Protein AF-A0A661UF40-F1 (afdb_monomer_lite)

Radius of gyration: 16.02 Å; chains: 1; bounding box: 41×30×45 Å

pLDDT: mean 96.57, std 4.88, range [61.06, 98.88]

Foldseek 3Di:
DCVVCLVVLLVVLVVVVVVVVVVCVVPVLDKDKDKFQSPFAPPDDPVRGSCNVQVVVVQFKDWLCVCVRVDQLCFAFAQNSPHRGIIMMITPSQPVQCPDPPKDKGFDLVQVVDPNRQVCCCVPPHRTTDIDTDTDDD

Sequence (138 aa):
GVEKTEPKRVEVARILKSKIDSILAASSKAKIIVLGDMNDILTDPPNSNVFEIFIEDENDFLFADMGIAIGNSANWSWGNGNSHLDHILITNELFDEFDYSESEIETIQIDNYMEFGWQDYASKVSDHLPVALKLKFN

Secondary structure (DSSP, 8-state):
-HHHHHHHHHHHHHHHHHHHHHHHHH-TT---EEEEE-SS-TTPPTTT-TTHHHHS-TTTEEETTHHHHTS-GGG-TBTTTTB--EEEEEEGGGHHHHHSTT-EEEE--GGGGSTTHHHHHHHHT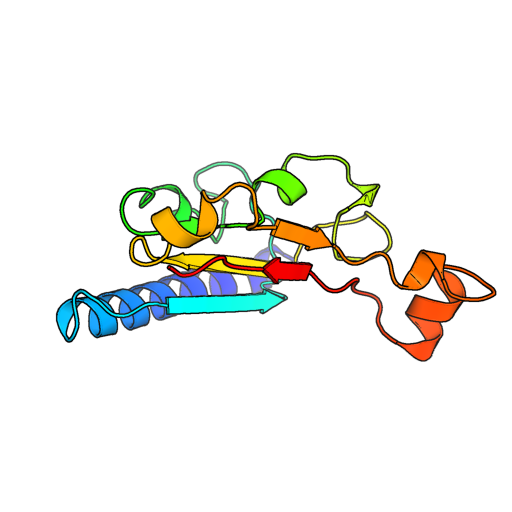-SB--EEEE----

Structure (mmCIF, N/CA/C/O backbone):
data_AF-A0A661UF40-F1
#
_entry.id   AF-A0A661UF40-F1
#
loop_
_atom_site.group_PDB
_atom_site.id
_atom_site.type_symbol
_atom_site.label_atom_id
_atom_site.label_alt_id
_atom_site.label_comp_id
_atom_site.label_asym_id
_atom_site.label_entity_id
_atom_site.label_seq_id
_atom_site.pdbx_PDB_ins_code
_atom_site.Cartn_x
_atom_site.Cartn_y
_atom_site.Cartn_z
_atom_site.occupancy
_atom_site.B_iso_or_equiv
_atom_site.auth_seq_id
_atom_site.auth_comp_id
_atom_site.auth_asym_id
_atom_site.auth_atom_id
_atom_site.pdbx_PDB_model_num
ATOM 1 N N . GLY A 1 1 ? 18.965 13.295 -1.059 1.00 61.06 1 GLY A N 1
ATOM 2 C CA . GLY A 1 1 ? 19.475 12.113 -0.347 1.00 61.06 1 GLY A CA 1
ATOM 3 C C . GLY A 1 1 ? 18.542 11.819 0.800 1.00 61.06 1 GLY A C 1
ATOM 4 O O . GLY A 1 1 ? 18.001 12.779 1.345 1.00 61.06 1 GLY A O 1
ATOM 5 N N . VAL A 1 2 ? 18.360 10.535 1.108 1.00 72.25 2 VAL A N 1
ATOM 6 C CA . VAL A 1 2 ? 17.394 9.994 2.084 1.00 72.25 2 VAL A CA 1
ATOM 7 C C . VAL A 1 2 ? 17.434 10.738 3.423 1.00 72.25 2 VAL A C 1
ATOM 9 O O . VAL A 1 2 ? 16.402 11.240 3.855 1.00 72.25 2 VAL A O 1
ATOM 12 N N . GLU A 1 3 ? 18.628 11.000 3.967 1.00 77.06 3 GLU A N 1
ATOM 13 C CA . GLU A 1 3 ? 18.832 11.728 5.237 1.00 77.06 3 GLU A CA 1
ATOM 14 C C . GLU A 1 3 ? 18.132 13.101 5.323 1.00 77.06 3 GLU A C 1
ATOM 16 O O . GLU A 1 3 ? 17.823 13.591 6.406 1.00 77.06 3 GLU A O 1
ATOM 21 N N . LYS A 1 4 ? 17.880 13.764 4.185 1.00 82.62 4 LYS A N 1
ATOM 22 C CA . LYS A 1 4 ? 17.204 15.076 4.155 1.00 82.62 4 LYS A CA 1
ATOM 23 C C . LYS A 1 4 ? 15.681 14.973 4.078 1.00 82.62 4 LYS A C 1
ATOM 25 O O . LYS A 1 4 ? 14.999 15.958 4.370 1.00 82.62 4 LYS A O 1
ATOM 30 N N . THR A 1 5 ? 15.151 13.857 3.585 1.00 89.94 5 THR A N 1
ATOM 31 C CA . THR A 1 5 ? 13.727 13.692 3.259 1.00 89.94 5 THR A CA 1
ATOM 32 C C . THR A 1 5 ? 13.013 12.763 4.226 1.00 89.94 5 THR A C 1
ATOM 34 O O . THR A 1 5 ? 11.866 13.041 4.558 1.00 89.94 5 THR A O 1
ATOM 37 N N . GLU A 1 6 ? 13.690 11.738 4.737 1.00 92.62 6 GLU A N 1
ATOM 38 C CA . GLU A 1 6 ? 13.133 10.775 5.690 1.00 92.62 6 GLU A CA 1
ATOM 39 C C . GLU A 1 6 ? 12.569 11.446 6.956 1.00 92.62 6 GLU A C 1
ATOM 41 O O . GLU A 1 6 ? 11.395 11.217 7.241 1.00 92.62 6 GLU A O 1
ATOM 46 N N . PRO A 1 7 ? 13.248 12.406 7.630 1.00 94.75 7 PRO A N 1
ATOM 47 C CA . PRO A 1 7 ? 12.653 13.077 8.791 1.00 94.75 7 PRO A CA 1
ATOM 48 C C . PRO A 1 7 ? 11.339 13.808 8.479 1.00 94.75 7 PRO A C 1
ATOM 50 O O . PRO A 1 7 ? 10.479 13.946 9.347 1.00 94.75 7 PRO A O 1
ATOM 53 N N . LYS A 1 8 ? 11.161 14.275 7.233 1.00 95.94 8 LYS A N 1
ATOM 54 C CA . LYS A 1 8 ? 9.902 14.893 6.795 1.00 95.94 8 LYS A CA 1
ATOM 55 C C . LYS A 1 8 ? 8.810 13.848 6.603 1.00 95.94 8 LYS A C 1
ATOM 57 O O . LYS A 1 8 ? 7.668 14.130 6.941 1.00 95.94 8 LYS A O 1
ATOM 62 N N . ARG A 1 9 ? 9.148 12.668 6.074 1.00 96.69 9 ARG A N 1
ATOM 63 C CA . ARG A 1 9 ? 8.198 11.558 5.935 1.00 96.69 9 ARG A CA 1
ATOM 64 C C . ARG A 1 9 ? 7.777 11.013 7.297 1.00 96.69 9 ARG A C 1
ATOM 66 O O . ARG A 1 9 ? 6.582 10.850 7.506 1.00 96.69 9 ARG A O 1
ATOM 73 N N . VAL A 1 10 ? 8.705 10.878 8.250 1.00 96.81 10 VAL A N 1
ATOM 74 C CA . VAL A 1 10 ? 8.384 10.543 9.652 1.00 96.81 10 VAL A CA 1
ATOM 75 C C . VAL A 1 10 ? 7.387 11.549 10.241 1.00 96.81 10 VAL A C 1
ATOM 77 O O . VAL A 1 10 ? 6.394 11.165 10.855 1.00 96.81 10 VAL A O 1
ATOM 80 N N . GLU A 1 11 ? 7.615 12.850 10.045 1.00 97.19 11 GLU A N 1
ATOM 81 C CA . GLU A 1 11 ? 6.698 13.876 10.552 1.00 97.19 11 GLU A CA 1
ATOM 82 C C . GLU A 1 11 ? 5.321 13.818 9.875 1.00 97.19 11 GLU A C 1
ATOM 84 O O . GLU A 1 11 ? 4.288 13.909 10.539 1.00 97.19 11 GLU A O 1
ATOM 89 N N . VAL A 1 12 ? 5.285 13.611 8.558 1.00 97.38 12 VAL A N 1
ATOM 90 C CA . VAL A 1 12 ? 4.030 13.436 7.817 1.00 97.38 12 VAL A CA 1
ATOM 91 C C . VAL A 1 12 ? 3.277 12.192 8.290 1.00 97.38 12 VAL A C 1
ATOM 93 O O . VAL A 1 12 ? 2.065 12.285 8.476 1.00 97.38 12 VAL A O 1
ATOM 96 N N . ALA A 1 13 ? 3.965 11.078 8.556 1.00 98.12 13 ALA A N 1
ATOM 97 C CA . ALA A 1 13 ? 3.366 9.866 9.109 1.00 98.12 13 ALA A CA 1
ATOM 98 C C . ALA A 1 13 ? 2.703 10.146 10.467 1.00 98.12 13 ALA A C 1
ATOM 100 O O . ALA A 1 13 ? 1.539 9.802 10.666 1.00 98.12 13 ALA A O 1
ATOM 101 N N . ARG A 1 14 ? 3.376 10.870 11.374 1.00 98.38 14 ARG A N 1
ATOM 102 C CA . ARG A 1 14 ? 2.793 11.266 12.672 1.00 98.38 14 ARG A CA 1
ATOM 103 C C . ARG A 1 14 ? 1.562 12.153 12.521 1.00 98.38 14 ARG A C 1
ATOM 105 O O . ARG A 1 14 ? 0.554 11.935 13.192 1.00 98.38 14 ARG A O 1
ATOM 112 N N . ILE A 1 15 ? 1.627 13.143 11.630 1.00 98.62 15 ILE A N 1
ATOM 113 C CA . ILE A 1 15 ? 0.491 14.024 11.332 1.00 98.62 15 ILE A CA 1
ATOM 114 C C . ILE A 1 15 ? -0.677 13.215 10.758 1.00 98.62 15 ILE A C 1
ATOM 116 O O . ILE A 1 15 ? -1.831 13.474 11.104 1.00 98.62 15 ILE A O 1
ATOM 120 N N . LEU A 1 16 ? -0.393 12.263 9.868 1.00 98.56 16 LEU A N 1
ATOM 121 C CA . LEU A 1 16 ? -1.390 11.379 9.280 1.00 98.56 16 LEU A CA 1
ATOM 122 C C . LEU A 1 16 ? -2.059 10.527 10.360 1.00 98.56 16 LEU A C 1
ATOM 124 O O . LEU A 1 16 ? -3.284 10.570 10.461 1.00 98.56 16 LEU A O 1
ATOM 128 N N . LYS A 1 17 ? -1.280 9.845 11.209 1.00 98.62 17 LYS A N 1
ATOM 129 C CA . LYS A 1 17 ? -1.823 9.033 12.304 1.00 98.62 17 LYS A CA 1
ATOM 130 C C . LYS A 1 17 ? -2.708 9.865 13.226 1.00 98.62 17 L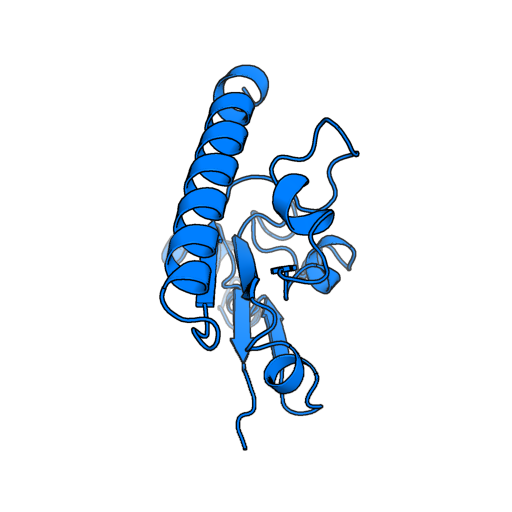YS A C 1
ATOM 132 O O . LYS A 1 17 ? -3.862 9.524 13.433 1.00 98.62 17 LYS A O 1
ATOM 137 N N . SER A 1 18 ? -2.231 11.032 13.664 1.00 98.62 18 SER A N 1
ATOM 138 C CA . SER A 1 18 ? -3.009 11.933 14.526 1.00 98.62 18 SER A CA 1
ATOM 139 C C . SER A 1 18 ? -4.357 12.341 13.914 1.00 98.62 18 SER A C 1
ATOM 141 O O . SER A 1 18 ? -5.354 12.465 14.631 1.00 98.62 18 SER A O 1
ATOM 143 N N . LYS A 1 19 ? -4.421 12.535 12.590 1.00 98.56 19 LYS A N 1
ATOM 144 C CA . LYS A 1 19 ? -5.678 12.830 11.885 1.00 98.56 19 LYS A CA 1
ATOM 145 C C . LYS A 1 19 ? -6.603 11.620 11.840 1.00 98.56 19 LYS A C 1
ATOM 147 O O . LYS A 1 19 ? -7.797 11.798 12.061 1.00 98.56 19 LYS A O 1
ATOM 152 N N . ILE A 1 20 ? -6.071 10.429 11.572 1.00 98.62 20 ILE A N 1
ATOM 153 C CA . ILE A 1 20 ? -6.857 9.190 11.569 1.00 98.62 20 ILE A CA 1
ATOM 154 C C . ILE A 1 20 ? -7.412 8.924 12.972 1.00 98.62 20 ILE A C 1
ATOM 156 O O . ILE A 1 20 ? -8.625 8.814 13.118 1.00 98.62 20 ILE A O 1
ATOM 160 N N . ASP A 1 21 ? -6.567 8.972 14.003 1.00 98.31 21 ASP A N 1
ATOM 161 C CA . ASP A 1 21 ? -6.963 8.807 15.407 1.00 98.31 21 ASP A CA 1
ATOM 162 C C . ASP A 1 21 ? -8.067 9.810 15.796 1.00 98.31 21 ASP A C 1
ATOM 164 O O . ASP A 1 21 ? -9.032 9.465 16.476 1.00 98.31 21 ASP A O 1
ATOM 168 N N . SER A 1 22 ? -7.982 11.057 15.314 1.00 98.44 22 SER A N 1
ATOM 169 C CA . SER A 1 22 ? -9.019 12.074 15.552 1.00 98.44 22 SER A CA 1
ATOM 170 C C . SER A 1 22 ? -10.352 11.737 14.873 1.00 98.44 22 SER A C 1
ATOM 172 O O . SER A 1 22 ? -11.415 12.016 15.433 1.00 98.44 22 SER A O 1
ATOM 174 N N . ILE A 1 23 ? -10.319 11.147 13.674 1.00 98.38 23 ILE A N 1
ATOM 175 C CA . ILE A 1 23 ? -11.524 10.688 12.969 1.00 98.38 23 ILE A CA 1
ATOM 176 C C . ILE A 1 23 ? -12.136 9.492 13.707 1.00 98.38 23 ILE A C 1
ATOM 178 O O . ILE A 1 23 ? -13.346 9.488 13.932 1.00 98.38 23 ILE A O 1
ATOM 182 N N . LEU A 1 24 ? -11.321 8.528 14.138 1.00 97.12 24 LEU A N 1
ATOM 183 C CA . LEU A 1 24 ? -11.762 7.343 14.882 1.00 97.12 24 LEU A CA 1
ATOM 184 C C . LEU A 1 24 ? -12.338 7.708 16.257 1.00 97.12 24 LEU A C 1
ATOM 186 O O . LEU A 1 24 ? -13.380 7.187 16.653 1.00 97.12 24 LEU A O 1
ATOM 190 N N . ALA A 1 25 ? -11.744 8.683 16.950 1.00 97.31 25 ALA A N 1
ATOM 191 C CA . ALA A 1 25 ? -12.282 9.207 18.204 1.00 97.31 25 ALA A CA 1
ATOM 192 C C . ALA A 1 25 ? -13.662 9.869 18.025 1.00 97.31 25 ALA A C 1
ATOM 194 O O . ALA A 1 25 ? -14.514 9.782 18.910 1.00 97.31 25 ALA A O 1
ATOM 195 N N . ALA A 1 26 ? -13.897 10.525 16.884 1.00 98.00 26 ALA A N 1
ATOM 196 C CA . ALA A 1 26 ? -15.193 11.118 16.551 1.00 98.00 26 ALA A CA 1
ATOM 197 C C . ALA A 1 26 ? -16.202 10.086 16.012 1.00 98.00 26 ALA A C 1
ATOM 199 O O . ALA A 1 26 ? -17.413 10.277 16.142 1.00 98.00 26 ALA A O 1
ATOM 200 N N . SER A 1 27 ? -15.718 9.008 15.396 1.00 97.38 27 SER A N 1
ATOM 201 C CA . SER A 1 27 ? -16.518 7.965 14.765 1.00 97.38 27 SER A CA 1
ATOM 202 C C . SER A 1 27 ? -15.773 6.631 14.792 1.00 97.38 27 SER A C 1
ATOM 204 O O . SER A 1 27 ? -15.105 6.269 13.826 1.00 97.38 27 SER A O 1
ATOM 206 N N . SER A 1 28 ? -15.988 5.841 15.845 1.00 95.69 28 SER A N 1
ATOM 207 C CA . SER A 1 28 ? -15.344 4.532 16.071 1.00 95.69 28 SER A CA 1
ATOM 208 C C . SER A 1 28 ? -15.819 3.405 15.135 1.00 95.69 28 SER A C 1
ATOM 210 O O . SER A 1 28 ? -15.786 2.232 15.491 1.00 95.69 28 SER A O 1
ATOM 212 N N . LYS A 1 29 ? -16.444 3.766 14.013 1.00 96.62 29 LYS A N 1
ATOM 213 C CA . LYS A 1 29 ? -16.878 2.864 12.935 1.00 96.62 29 LYS A CA 1
ATOM 214 C C . LYS A 1 29 ? -16.441 3.393 11.567 1.00 96.62 29 LYS A C 1
ATOM 216 O O . LYS A 1 29 ? -16.995 2.990 10.542 1.00 96.62 29 LYS A O 1
ATOM 221 N N . ALA A 1 30 ? -15.570 4.402 11.548 1.00 98.12 30 ALA A N 1
ATOM 222 C CA . ALA A 1 30 ? -15.116 5.010 10.312 1.00 98.12 30 ALA A CA 1
ATOM 223 C C . ALA A 1 30 ? -14.198 4.025 9.588 1.00 98.12 30 ALA A C 1
ATOM 225 O O . ALA A 1 30 ? -13.172 3.630 10.111 1.00 98.12 30 ALA A O 1
ATOM 226 N N . LYS A 1 31 ? -14.568 3.660 8.364 1.00 98.25 31 LYS A N 1
ATOM 227 C CA . LYS A 1 31 ? -13.746 2.828 7.486 1.00 98.25 31 LYS A CA 1
ATOM 228 C C . LYS A 1 31 ? -12.768 3.722 6.741 1.00 98.25 31 LYS A C 1
ATOM 230 O O . LYS A 1 31 ? -13.205 4.529 5.915 1.00 98.25 31 LYS A O 1
ATOM 235 N N . ILE A 1 32 ? -11.478 3.621 7.050 1.00 98.69 32 ILE A N 1
ATOM 236 C CA . ILE A 1 32 ? -10.457 4.522 6.509 1.00 98.69 32 ILE A CA 1
ATOM 237 C C . ILE A 1 32 ? -9.458 3.722 5.676 1.00 98.69 32 ILE A C 1
ATOM 239 O O . ILE A 1 32 ? -8.902 2.727 6.129 1.00 98.69 32 ILE A O 1
ATOM 243 N N . ILE A 1 33 ? -9.226 4.202 4.454 1.00 98.69 33 ILE A N 1
ATOM 244 C CA . ILE A 1 33 ? -8.158 3.743 3.566 1.00 98.69 33 ILE A CA 1
ATOM 245 C C . ILE A 1 33 ? -7.285 4.956 3.254 1.00 98.69 33 ILE A C 1
ATOM 247 O O . ILE A 1 33 ? -7.798 6.005 2.851 1.00 98.69 33 ILE A O 1
ATOM 251 N N . VAL A 1 34 ? -5.974 4.814 3.419 1.00 98.69 34 VAL A N 1
ATOM 252 C CA . VAL A 1 34 ? -4.978 5.797 2.988 1.00 98.69 34 VAL A CA 1
ATOM 253 C C . VAL A 1 34 ? -4.065 5.133 1.975 1.00 98.69 34 VAL A C 1
ATOM 255 O O . VAL A 1 34 ? -3.512 4.075 2.250 1.00 98.69 34 VAL A O 1
ATOM 258 N N . LEU A 1 35 ? -3.910 5.749 0.804 1.00 98.19 35 LEU A N 1
ATOM 259 C CA . LEU A 1 35 ? -3.142 5.159 -0.285 1.00 98.19 35 LEU A CA 1
ATOM 260 C C . LEU A 1 35 ? -2.356 6.187 -1.098 1.00 98.19 35 LEU A C 1
ATOM 262 O O . LEU A 1 35 ? -2.745 7.356 -1.175 1.00 98.19 35 LEU A O 1
ATOM 266 N N . GLY A 1 36 ? -1.284 5.720 -1.733 1.00 98.00 36 GLY A N 1
ATOM 267 C CA . GLY A 1 36 ? -0.472 6.4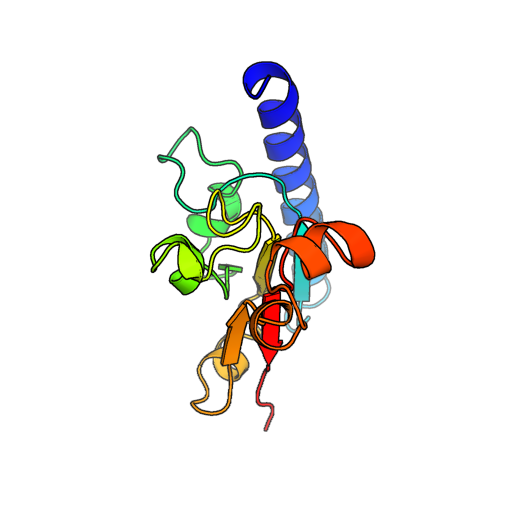72 -2.689 1.00 98.00 36 GLY A CA 1
ATOM 268 C C . GLY A 1 36 ? 1.019 6.167 -2.562 1.00 98.00 36 GLY A C 1
ATOM 269 O O . GLY A 1 36 ? 1.419 5.355 -1.730 1.00 98.00 36 GLY A O 1
ATOM 270 N N . ASP A 1 37 ? 1.832 6.856 -3.362 1.00 98.06 37 ASP A N 1
ATOM 271 C CA . ASP A 1 37 ? 3.292 6.844 -3.240 1.00 98.06 37 ASP A CA 1
ATOM 272 C C . ASP A 1 37 ? 3.712 7.531 -1.932 1.00 98.06 37 ASP A C 1
ATOM 274 O O . ASP A 1 37 ? 3.623 8.757 -1.779 1.00 98.06 37 ASP A O 1
ATOM 278 N N . MET A 1 38 ? 4.140 6.725 -0.964 1.00 97.44 38 MET A N 1
ATOM 279 C CA . MET A 1 38 ? 4.640 7.195 0.327 1.00 97.44 38 MET A CA 1
ATOM 280 C C . MET A 1 38 ? 6.170 7.347 0.329 1.00 97.44 38 MET A C 1
ATOM 282 O O . MET A 1 38 ? 6.725 7.932 1.265 1.00 97.44 38 MET A O 1
ATOM 286 N N . ASN A 1 39 ? 6.833 6.908 -0.747 1.00 96.50 39 ASN A N 1
ATOM 287 C CA . ASN A 1 39 ? 8.248 7.111 -1.048 1.00 96.50 39 ASN A CA 1
ATOM 288 C C . ASN A 1 39 ? 9.198 6.666 0.079 1.00 96.50 39 ASN A C 1
ATOM 290 O O . ASN A 1 39 ? 10.167 7.361 0.413 1.00 96.50 39 ASN A O 1
ATOM 294 N N . ASP A 1 40 ? 8.868 5.533 0.690 1.00 97.31 40 ASP A N 1
ATOM 295 C CA . ASP A 1 40 ? 9.622 4.828 1.723 1.00 97.31 40 ASP A CA 1
ATOM 296 C C . ASP A 1 40 ? 9.263 3.333 1.651 1.00 97.31 40 ASP A C 1
ATOM 298 O O . ASP A 1 40 ? 8.318 2.997 0.944 1.00 97.31 40 ASP A O 1
ATOM 302 N N . ILE A 1 41 ? 9.997 2.439 2.316 1.00 96.94 41 ILE A N 1
ATOM 303 C CA . ILE A 1 41 ? 9.744 0.991 2.231 1.00 96.94 41 ILE A CA 1
ATOM 304 C C . ILE A 1 41 ? 9.183 0.444 3.546 1.00 96.94 41 ILE A C 1
ATOM 306 O O . ILE A 1 41 ? 9.669 0.745 4.631 1.00 96.94 41 ILE A O 1
ATOM 310 N N . LEU A 1 42 ? 8.186 -0.443 3.463 1.00 98.06 42 LEU A N 1
ATOM 311 C CA . LEU A 1 42 ? 7.569 -1.051 4.654 1.00 98.06 42 LEU A CA 1
ATOM 312 C C . LEU A 1 42 ? 8.532 -1.925 5.470 1.00 98.06 42 LEU A C 1
ATOM 314 O O . LEU A 1 42 ? 8.280 -2.185 6.644 1.00 98.06 42 LEU A O 1
ATOM 318 N N . THR A 1 43 ? 9.621 -2.393 4.857 1.00 97.19 43 THR A N 1
ATOM 319 C CA . THR A 1 43 ? 10.544 -3.380 5.434 1.00 97.19 43 THR A CA 1
ATOM 320 C C . THR A 1 43 ? 11.812 -2.770 6.023 1.00 97.19 43 THR A C 1
ATOM 322 O O . THR A 1 43 ? 12.765 -3.507 6.291 1.00 97.19 43 THR A O 1
ATOM 325 N N . ASP A 1 44 ? 11.869 -1.446 6.189 1.00 96.50 44 ASP A N 1
ATOM 326 C CA . ASP A 1 44 ? 13.004 -0.827 6.865 1.00 96.50 44 ASP A CA 1
ATOM 327 C C . ASP A 1 44 ? 13.120 -1.317 8.320 1.00 96.50 44 ASP A C 1
ATOM 329 O O . ASP A 1 44 ? 12.107 -1.667 8.944 1.00 96.50 44 ASP A O 1
ATOM 333 N N . PRO A 1 45 ? 14.342 -1.368 8.885 1.00 94.44 45 PRO A N 1
ATOM 334 C CA . PRO A 1 45 ? 14.550 -1.831 10.250 1.00 94.44 45 PRO A CA 1
ATOM 335 C C . PRO A 1 45 ? 13.776 -0.997 11.287 1.00 94.44 45 PRO A C 1
ATOM 337 O O . PRO A 1 45 ? 13.639 0.220 11.119 1.00 94.44 45 PRO A O 1
ATOM 340 N N . PRO A 1 46 ? 13.361 -1.607 12.414 1.00 87.44 46 PRO A N 1
ATOM 341 C CA . PRO A 1 46 ? 12.794 -0.874 13.546 1.00 87.44 46 PRO A CA 1
ATOM 342 C C . PRO A 1 46 ? 13.703 0.278 13.997 1.00 87.44 46 PRO A C 1
ATOM 344 O O . PRO A 1 46 ? 14.932 0.146 13.983 1.00 87.44 46 PRO A O 1
ATOM 347 N N . ASN A 1 47 ? 13.125 1.387 14.454 1.00 86.00 47 ASN A N 1
ATOM 348 C CA . ASN A 1 47 ? 13.762 2.680 14.751 1.00 86.00 47 ASN A CA 1
ATOM 349 C C . ASN A 1 47 ? 14.302 3.456 13.536 1.00 86.00 47 ASN A C 1
ATOM 351 O O . ASN A 1 47 ? 14.892 4.526 13.704 1.00 86.00 47 ASN A O 1
ATOM 355 N N . SER A 1 48 ? 14.161 2.935 12.318 1.00 89.38 48 SER A N 1
ATOM 356 C CA . SER A 1 48 ? 14.495 3.636 11.065 1.00 89.38 48 SER A CA 1
ATOM 357 C C . SER A 1 48 ? 13.362 3.577 10.042 1.00 89.38 48 SER A C 1
ATOM 359 O O . SER A 1 48 ? 13.486 4.133 8.960 1.00 89.38 48 SER A O 1
ATOM 361 N N . ASN A 1 49 ? 12.244 2.944 10.396 1.00 96.12 49 ASN A N 1
ATOM 362 C CA . ASN A 1 49 ? 11.103 2.778 9.518 1.00 96.12 49 ASN A CA 1
ATOM 363 C C . ASN A 1 49 ? 10.117 3.937 9.705 1.00 96.12 49 ASN A C 1
ATOM 365 O O . ASN A 1 49 ? 9.586 4.161 10.796 1.00 96.12 49 ASN A O 1
ATOM 369 N N . VAL A 1 50 ? 9.840 4.674 8.628 1.00 97.56 50 VAL A N 1
ATOM 370 C CA . VAL A 1 50 ? 8.881 5.792 8.636 1.00 97.56 50 VAL A CA 1
ATOM 371 C C . VAL A 1 50 ? 7.486 5.365 9.096 1.00 97.56 50 VAL A C 1
ATOM 373 O O . VAL A 1 50 ? 6.762 6.163 9.700 1.00 97.56 50 VAL A O 1
ATOM 376 N N . PHE A 1 51 ? 7.114 4.117 8.827 1.00 98.31 51 PHE A N 1
ATOM 377 C CA . PHE A 1 51 ? 5.795 3.564 9.094 1.00 98.31 51 PHE A CA 1
ATOM 378 C C . PHE A 1 51 ? 5.705 2.796 10.414 1.00 98.31 51 PHE A C 1
ATOM 380 O O . PHE A 1 51 ? 4.650 2.241 10.711 1.00 98.31 51 PHE A O 1
ATOM 387 N N . GLU A 1 52 ? 6.764 2.798 11.232 1.00 97.50 52 GLU A N 1
ATOM 388 C CA . GLU A 1 52 ? 6.819 2.081 12.515 1.00 97.50 52 GLU A CA 1
ATOM 389 C C . GLU A 1 52 ? 5.611 2.399 13.409 1.00 97.50 52 GLU A C 1
ATOM 391 O O . GLU A 1 52 ? 4.990 1.491 13.942 1.00 97.50 52 GLU A O 1
ATOM 396 N N . ILE A 1 53 ? 5.176 3.664 13.459 1.00 97.94 53 ILE A N 1
ATOM 397 C CA . ILE A 1 53 ? 4.015 4.095 14.263 1.00 97.94 53 ILE A CA 1
ATOM 398 C C . ILE A 1 53 ? 2.674 3.463 13.854 1.00 97.94 53 ILE A C 1
ATOM 400 O O . ILE A 1 53 ? 1.711 3.556 14.610 1.00 97.94 53 ILE A O 1
ATOM 404 N N . PHE A 1 54 ? 2.584 2.920 12.639 1.00 98.56 54 PHE A N 1
ATOM 405 C CA . PHE A 1 54 ? 1.418 2.188 12.146 1.00 98.56 54 PHE A CA 1
ATOM 406 C C . PHE A 1 54 ? 1.643 0.680 12.267 1.00 98.56 54 PHE A C 1
ATOM 408 O O . PHE A 1 54 ? 0.726 -0.034 12.645 1.00 98.56 54 PHE A O 1
ATOM 415 N N . ILE A 1 55 ? 2.861 0.203 11.982 1.00 98.12 55 ILE A N 1
ATOM 416 C CA . ILE A 1 55 ? 3.228 -1.219 12.067 1.00 98.12 55 ILE A CA 1
ATOM 417 C C . ILE A 1 55 ? 3.164 -1.725 13.517 1.00 98.12 55 ILE A C 1
ATOM 419 O O . ILE A 1 55 ? 2.717 -2.841 13.749 1.00 98.12 55 ILE A O 1
ATOM 423 N N . GLU A 1 56 ? 3.579 -0.917 14.496 1.00 97.50 56 GLU A N 1
ATOM 424 C CA . GLU A 1 56 ? 3.495 -1.268 15.922 1.00 97.50 56 GLU A CA 1
ATOM 425 C C . GLU A 1 56 ? 2.065 -1.178 16.485 1.00 97.50 56 GLU A C 1
ATOM 427 O O . GLU A 1 56 ? 1.777 -1.765 17.527 1.00 97.50 56 GLU A O 1
ATOM 432 N N . ASP A 1 57 ? 1.166 -0.462 15.804 1.00 98.00 57 ASP A N 1
ATOM 433 C CA . ASP A 1 57 ? -0.237 -0.279 16.194 1.00 98.00 57 ASP A CA 1
ATOM 434 C C . ASP A 1 57 ? -1.160 -1.231 15.408 1.00 98.00 57 ASP A C 1
ATOM 436 O O . ASP A 1 57 ? -2.186 -0.843 14.847 1.00 98.00 57 ASP A O 1
ATOM 440 N N . GLU A 1 58 ? -0.767 -2.508 15.346 1.00 97.44 58 GLU A N 1
ATOM 441 C CA . GLU A 1 58 ? -1.396 -3.549 14.512 1.00 97.44 58 GLU A CA 1
ATOM 442 C C . GLU A 1 58 ? -2.862 -3.853 14.870 1.00 97.44 58 GLU A C 1
ATOM 444 O O . GLU A 1 58 ? -3.592 -4.455 14.084 1.00 97.44 58 GLU A O 1
ATOM 449 N N . ASN A 1 59 ? -3.315 -3.434 16.055 1.00 97.81 59 ASN A N 1
ATOM 450 C CA . ASN A 1 59 ? -4.713 -3.591 16.462 1.00 97.81 59 ASN A CA 1
ATOM 451 C C . ASN A 1 59 ? -5.643 -2.602 15.751 1.00 97.81 59 ASN A C 1
ATOM 453 O O . ASN A 1 59 ? -6.831 -2.896 15.601 1.00 97.81 59 ASN A O 1
ATOM 457 N N . ASP A 1 60 ? -5.115 -1.449 15.334 1.00 98.06 60 ASP A N 1
ATOM 458 C CA . ASP A 1 60 ? -5.882 -0.367 14.717 1.00 98.06 60 ASP A CA 1
ATOM 459 C C . ASP A 1 60 ? -5.528 -0.175 13.236 1.00 98.06 60 ASP A C 1
ATOM 461 O O . ASP A 1 60 ? -6.357 0.329 12.475 1.00 98.06 60 ASP A O 1
ATOM 465 N N . PHE A 1 61 ? -4.338 -0.607 12.806 1.00 98.75 61 PHE A N 1
ATOM 466 C CA . PHE A 1 61 ? -3.801 -0.343 11.473 1.00 98.75 61 PHE A CA 1
ATOM 467 C C . PHE A 1 61 ? -3.190 -1.578 10.810 1.00 98.75 61 PHE A C 1
ATOM 469 O O . PHE A 1 61 ? -2.544 -2.401 11.450 1.00 98.75 61 PHE A O 1
ATOM 476 N N . LEU A 1 62 ? -3.333 -1.664 9.486 1.00 98.69 62 LEU A N 1
ATOM 477 C CA . LEU A 1 62 ? -2.688 -2.684 8.661 1.00 98.69 62 LEU A CA 1
ATOM 478 C C . LEU A 1 62 ? -2.287 -2.101 7.304 1.00 98.69 62 LEU A C 1
ATOM 480 O O . LEU A 1 62 ? -3.105 -1.481 6.627 1.00 98.69 62 LEU A O 1
ATOM 484 N N . PHE A 1 63 ? -1.051 -2.342 6.866 1.00 98.81 63 PHE A N 1
ATOM 485 C CA . PHE A 1 63 ? -0.689 -2.178 5.456 1.00 98.81 63 PHE A CA 1
ATOM 486 C C . PHE A 1 63 ? -1.145 -3.411 4.681 1.00 98.81 63 PHE A C 1
ATOM 488 O O . PHE A 1 63 ? -0.571 -4.492 4.835 1.00 98.81 63 PHE A O 1
ATOM 495 N N . ALA A 1 64 ? -2.176 -3.253 3.851 1.00 98.75 64 ALA A N 1
ATOM 496 C CA . ALA A 1 64 ? -2.758 -4.345 3.073 1.00 98.75 64 ALA A CA 1
ATOM 497 C C . ALA A 1 64 ? -1.730 -4.974 2.113 1.00 98.75 64 ALA A C 1
ATOM 499 O O . ALA A 1 64 ? -1.783 -6.165 1.821 1.00 98.75 64 ALA A O 1
ATOM 500 N N . ASP A 1 65 ? -0.759 -4.187 1.655 1.00 98.75 65 ASP A N 1
ATOM 501 C CA . ASP A 1 65 ? 0.291 -4.555 0.708 1.00 98.75 65 ASP A CA 1
ATOM 502 C C . ASP A 1 65 ? 1.595 -5.052 1.362 1.00 98.75 65 ASP A C 1
ATOM 504 O O . ASP A 1 65 ? 2.563 -5.343 0.658 1.00 98.75 65 ASP A O 1
ATOM 508 N N . MET A 1 66 ? 1.637 -5.254 2.687 1.00 98.62 66 MET A N 1
ATOM 509 C CA . MET A 1 66 ? 2.829 -5.785 3.376 1.00 98.62 66 MET A CA 1
ATOM 510 C C . MET A 1 66 ? 3.325 -7.106 2.761 1.00 98.62 66 MET A C 1
ATOM 512 O O . MET A 1 66 ? 4.530 -7.321 2.624 1.00 98.62 66 MET A O 1
ATOM 516 N N . GLY A 1 67 ? 2.404 -7.975 2.323 1.00 98.50 67 GLY A N 1
ATOM 517 C CA . GLY A 1 67 ? 2.736 -9.227 1.634 1.00 98.50 67 GLY A CA 1
ATOM 518 C C . GLY A 1 67 ? 3.480 -9.031 0.305 1.00 98.50 67 GLY A C 1
ATOM 519 O O . GLY A 1 67 ? 4.321 -9.856 -0.054 1.00 98.50 67 GLY A O 1
ATOM 520 N N . ILE A 1 68 ? 3.220 -7.929 -0.407 1.00 98.69 68 ILE A N 1
ATOM 521 C CA . ILE A 1 68 ? 3.953 -7.545 -1.622 1.00 98.69 68 ILE A CA 1
ATOM 522 C C . ILE A 1 68 ? 5.347 -7.037 -1.240 1.00 98.69 68 ILE A C 1
ATOM 524 O O . ILE A 1 68 ? 6.336 -7.451 -1.849 1.00 98.69 68 ILE A O 1
ATOM 528 N N . ALA A 1 69 ? 5.446 -6.204 -0.198 1.00 98.31 69 ALA A N 1
ATOM 529 C CA . ALA A 1 69 ? 6.711 -5.629 0.264 1.00 98.31 69 ALA A CA 1
ATOM 530 C C . ALA A 1 69 ? 7.745 -6.696 0.658 1.00 98.31 69 ALA A C 1
ATOM 532 O O . ALA A 1 69 ? 8.898 -6.618 0.238 1.00 98.31 69 ALA A O 1
ATOM 533 N N . ILE A 1 70 ? 7.328 -7.728 1.399 1.00 98.12 70 ILE A N 1
ATOM 534 C CA . ILE A 1 70 ? 8.201 -8.850 1.799 1.00 98.12 70 ILE A CA 1
ATOM 535 C C . ILE A 1 70 ? 8.338 -9.937 0.719 1.00 98.12 70 ILE A C 1
ATOM 537 O O . ILE A 1 70 ? 9.074 -10.909 0.902 1.00 98.12 70 ILE A O 1
ATOM 541 N N . GLY A 1 71 ? 7.575 -9.815 -0.370 1.00 98.00 71 GLY A N 1
ATOM 542 C CA . GLY A 1 71 ? 7.436 -10.815 -1.418 1.00 98.00 71 GLY A CA 1
ATOM 543 C C . GLY A 1 71 ? 8.467 -10.693 -2.542 1.00 98.00 71 GLY A C 1
ATOM 544 O O . GLY A 1 71 ? 9.575 -10.186 -2.381 1.00 98.00 71 GLY A O 1
ATOM 545 N N . ASN A 1 72 ? 8.097 -11.207 -3.716 1.00 97.81 72 ASN A N 1
ATOM 546 C CA . ASN A 1 72 ? 8.944 -11.145 -4.905 1.00 97.81 72 ASN A CA 1
ATOM 547 C C . ASN A 1 72 ? 8.973 -9.718 -5.471 1.00 97.81 72 ASN A C 1
ATOM 549 O O . ASN A 1 72 ? 7.918 -9.145 -5.744 1.00 97.81 72 ASN A O 1
ATOM 553 N N . SER A 1 73 ? 10.171 -9.190 -5.729 1.00 97.94 73 SER A N 1
ATOM 554 C CA . SER A 1 73 ? 10.353 -7.843 -6.266 1.00 97.94 73 SER A CA 1
ATOM 555 C C . SER A 1 73 ? 9.743 -7.630 -7.650 1.00 97.94 73 SER A C 1
ATOM 557 O O . SER A 1 73 ? 9.454 -6.496 -8.003 1.00 97.94 73 SER A O 1
ATOM 559 N N . ALA A 1 74 ? 9.443 -8.689 -8.410 1.00 96.81 74 ALA A N 1
ATOM 560 C CA . ALA A 1 74 ? 8.658 -8.580 -9.645 1.00 96.81 74 ALA A CA 1
ATOM 561 C C . ALA A 1 74 ? 7.275 -7.928 -9.429 1.00 96.81 74 ALA A C 1
ATOM 563 O O . ALA A 1 74 ? 6.694 -7.389 -10.365 1.00 96.81 74 ALA A O 1
ATOM 564 N N . ASN A 1 75 ? 6.760 -7.954 -8.197 1.00 97.69 75 ASN A N 1
ATOM 565 C CA . ASN A 1 75 ? 5.501 -7.320 -7.823 1.00 97.69 75 ASN A CA 1
ATOM 566 C C . ASN A 1 75 ? 5.692 -5.945 -7.172 1.00 97.69 75 ASN A C 1
ATOM 568 O O . ASN A 1 75 ? 4.713 -5.355 -6.732 1.00 97.69 75 ASN A O 1
ATOM 572 N N . TRP A 1 76 ? 6.911 -5.421 -7.050 1.00 98.62 76 TRP A N 1
ATOM 573 C CA . TRP A 1 76 ? 7.104 -4.107 -6.446 1.00 98.62 76 TRP A CA 1
ATOM 574 C C . TRP A 1 76 ? 6.706 -2.987 -7.402 1.00 98.62 76 TRP A C 1
ATOM 576 O O . TRP A 1 76 ? 6.906 -3.069 -8.613 1.00 98.62 76 TRP A O 1
ATOM 586 N N . SER A 1 77 ? 6.144 -1.926 -6.829 1.00 97.88 77 SER A N 1
ATOM 587 C CA . SER A 1 77 ? 5.482 -0.880 -7.599 1.00 97.88 77 SER A CA 1
ATOM 588 C C . SER A 1 77 ? 6.439 0.014 -8.384 1.00 97.88 77 SER A C 1
ATOM 590 O O . SER A 1 77 ? 6.062 0.482 -9.446 1.00 97.88 77 SER A O 1
ATOM 592 N N . TRP A 1 78 ? 7.682 0.233 -7.949 1.00 97.94 78 TRP A N 1
ATOM 593 C CA . TRP A 1 78 ? 8.573 1.202 -8.589 1.00 97.94 78 TRP A CA 1
ATOM 594 C C . TRP A 1 78 ? 9.714 0.570 -9.388 1.00 97.94 78 TRP A C 1
ATOM 596 O O . TRP A 1 78 ? 10.417 -0.340 -8.931 1.00 97.94 78 TRP A O 1
ATOM 606 N N . GLY A 1 79 ? 9.963 1.139 -10.572 1.00 93.75 79 GLY A N 1
ATOM 607 C CA . GLY A 1 79 ? 11.207 0.942 -11.311 1.00 93.75 79 GLY A CA 1
ATOM 608 C C . GLY A 1 79 ? 11.434 -0.486 -11.804 1.00 93.75 79 GLY A C 1
ATOM 609 O O . GLY A 1 79 ? 12.585 -0.908 -11.870 1.00 93.75 79 GLY A O 1
ATOM 610 N N . ASN A 1 80 ? 10.367 -1.218 -12.140 1.00 93.25 80 ASN A N 1
ATOM 611 C CA . ASN A 1 80 ? 10.421 -2.627 -12.549 1.00 93.25 80 ASN A CA 1
ATOM 612 C C . ASN A 1 80 ? 11.081 -3.531 -11.493 1.00 93.25 80 ASN A C 1
ATOM 614 O O . ASN A 1 80 ? 12.024 -4.273 -11.777 1.00 93.25 80 ASN A O 1
ATOM 618 N N . GLY A 1 81 ? 10.609 -3.421 -10.253 1.00 93.56 81 GLY A N 1
ATOM 619 C CA . GLY A 1 81 ? 11.083 -4.254 -9.156 1.00 93.56 81 GLY A CA 1
ATOM 620 C C . GLY A 1 81 ? 12.266 -3.699 -8.371 1.00 93.56 81 GLY A C 1
ATOM 621 O O . GLY A 1 81 ? 12.956 -4.458 -7.693 1.00 93.56 81 GLY A O 1
ATOM 622 N N . ASN A 1 82 ? 12.510 -2.388 -8.440 1.00 96.88 82 ASN A N 1
ATOM 623 C CA . ASN A 1 82 ? 13.580 -1.745 -7.678 1.00 96.88 82 ASN A CA 1
ATOM 624 C C . ASN A 1 82 ? 13.170 -1.467 -6.228 1.00 96.88 82 ASN A C 1
ATOM 626 O O . ASN A 1 82 ? 13.967 -1.673 -5.313 1.00 96.88 82 ASN A O 1
ATOM 630 N N . SER A 1 83 ? 11.950 -0.977 -6.002 1.00 97.44 83 SER A N 1
ATOM 631 C CA . SER A 1 83 ? 11.402 -0.734 -4.661 1.00 97.44 83 SER A CA 1
ATOM 632 C C . SER A 1 83 ? 9.882 -0.771 -4.685 1.00 97.44 83 SER A C 1
ATOM 634 O O . SER A 1 83 ? 9.270 -0.513 -5.718 1.00 97.44 83 SER A O 1
ATOM 636 N N . HIS A 1 84 ? 9.266 -1.083 -3.552 1.00 98.50 84 HIS A N 1
ATOM 637 C CA . HIS A 1 84 ? 7.825 -0.955 -3.378 1.00 98.50 84 HIS A CA 1
ATOM 638 C C . HIS A 1 84 ? 7.553 0.282 -2.532 1.00 98.50 84 HIS A C 1
ATOM 640 O O . HIS A 1 84 ? 7.968 0.307 -1.378 1.00 98.50 84 HIS A O 1
ATOM 646 N N . LEU A 1 85 ? 6.943 1.303 -3.136 1.00 98.38 85 LEU A N 1
ATOM 647 C CA . LEU A 1 85 ? 6.797 2.644 -2.545 1.00 98.38 85 LEU A CA 1
ATOM 648 C C . LEU A 1 85 ? 5.337 3.115 -2.468 1.00 98.38 85 LEU A C 1
ATOM 650 O O . LEU A 1 85 ? 5.026 4.092 -1.785 1.00 98.38 85 LEU A O 1
ATOM 654 N N . ASP A 1 86 ? 4.449 2.439 -3.194 1.00 98.62 86 ASP A N 1
ATOM 655 C CA . ASP A 1 86 ? 3.023 2.728 -3.232 1.00 98.62 86 ASP A CA 1
ATOM 656 C C . ASP A 1 86 ? 2.323 1.808 -2.247 1.00 98.62 86 ASP A C 1
ATOM 658 O O . ASP A 1 86 ? 2.310 0.594 -2.450 1.00 98.62 86 ASP A O 1
ATOM 662 N N . HIS A 1 87 ? 1.750 2.391 -1.198 1.00 98.75 87 HIS A N 1
ATOM 663 C CA . HIS A 1 87 ? 1.217 1.632 -0.071 1.00 98.75 87 HIS A CA 1
ATOM 664 C C . HIS A 1 87 ? -0.264 1.877 0.142 1.00 98.75 87 HIS A C 1
ATOM 666 O O . HIS A 1 87 ? -0.785 2.94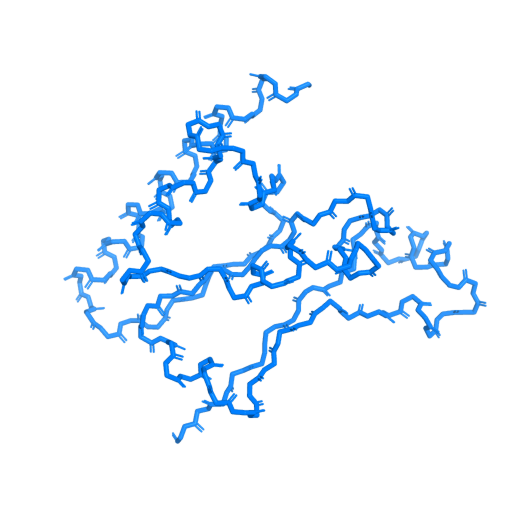1 -0.208 1.00 98.75 87 HIS A O 1
ATOM 672 N N . ILE A 1 88 ? -0.940 0.894 0.738 1.00 98.88 88 ILE A N 1
ATOM 673 C CA . ILE A 1 88 ? -2.358 0.970 1.088 1.00 98.88 88 ILE A CA 1
ATOM 674 C C . ILE A 1 88 ? -2.519 0.598 2.564 1.00 98.88 88 ILE A C 1
ATOM 676 O O . ILE A 1 88 ? -2.491 -0.570 2.942 1.00 98.88 88 ILE A O 1
ATOM 680 N N . LEU A 1 89 ? -2.719 1.614 3.399 1.00 98.88 89 LEU A N 1
ATOM 681 C CA . LEU A 1 89 ? -2.999 1.490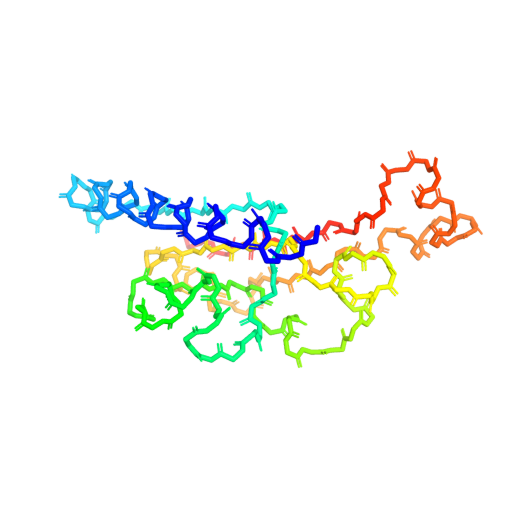 4.827 1.00 98.88 89 LEU A CA 1
ATOM 682 C C . LEU A 1 89 ? -4.515 1.442 5.057 1.00 98.88 89 LEU A C 1
ATOM 684 O O . LEU A 1 89 ? -5.244 2.302 4.554 1.00 98.88 89 LEU A O 1
ATOM 688 N N . ILE A 1 90 ? -4.982 0.486 5.853 1.00 98.88 90 ILE A N 1
ATOM 689 C CA . ILE A 1 90 ? -6.384 0.339 6.257 1.00 98.88 90 ILE A CA 1
ATOM 690 C C . ILE A 1 90 ? -6.521 0.353 7.783 1.00 98.88 90 ILE A C 1
ATOM 692 O O . ILE A 1 90 ? -5.590 -0.036 8.491 1.00 98.88 90 ILE A O 1
ATOM 696 N N . THR A 1 91 ? -7.675 0.802 8.285 1.00 98.75 91 THR A N 1
ATOM 697 C CA . THR A 1 91 ? -8.031 0.683 9.710 1.00 98.75 91 THR A CA 1
ATOM 698 C C . THR A 1 91 ? -8.738 -0.634 10.024 1.00 98.75 91 THR A C 1
ATOM 700 O O . THR A 1 91 ? -9.244 -1.311 9.122 1.00 98.75 91 THR A O 1
ATOM 703 N N . ASN A 1 92 ? -8.790 -0.994 11.308 1.00 98.56 92 ASN A N 1
ATOM 704 C CA . ASN A 1 92 ? -9.371 -2.253 11.781 1.00 98.56 92 ASN A CA 1
ATOM 705 C C . ASN A 1 92 ? -10.855 -2.456 11.434 1.00 98.56 92 ASN A C 1
ATOM 707 O O . ASN A 1 92 ? -11.299 -3.596 11.311 1.00 98.56 92 ASN A O 1
ATOM 711 N N . GLU A 1 93 ? -11.610 -1.394 11.142 1.00 98.25 93 GLU A N 1
ATOM 712 C CA . GLU A 1 93 ? -12.983 -1.491 10.629 1.00 98.25 93 GLU A CA 1
ATOM 713 C C . GLU A 1 93 ? -13.098 -2.084 9.217 1.00 98.25 93 GLU A C 1
ATOM 715 O O . GLU A 1 93 ? -14.217 -2.232 8.721 1.00 98.25 93 GLU A O 1
ATOM 720 N N . LEU A 1 94 ? -11.970 -2.356 8.557 1.00 98.56 94 LEU A N 1
ATOM 721 C CA . LEU A 1 94 ? -11.886 -2.995 7.246 1.00 98.56 94 LEU A CA 1
ATOM 722 C C . LEU A 1 94 ? -11.160 -4.347 7.275 1.00 98.56 94 LEU A C 1
ATOM 724 O O . LEU A 1 94 ? -11.006 -4.955 6.216 1.00 98.56 94 LEU A O 1
ATOM 728 N N . PHE A 1 95 ? -10.697 -4.824 8.437 1.00 98.38 95 PHE A N 1
ATOM 729 C CA . PHE A 1 95 ? -9.932 -6.076 8.515 1.00 98.38 95 PHE A CA 1
ATOM 730 C C . PHE A 1 95 ? -10.775 -7.279 8.099 1.00 98.38 95 PHE A C 1
ATOM 732 O O . PHE A 1 95 ? -10.329 -8.064 7.267 1.00 98.38 95 PHE A O 1
ATOM 739 N N . ASP A 1 96 ? -12.010 -7.377 8.595 1.00 98.00 96 ASP A N 1
ATOM 740 C CA . ASP A 1 96 ? -12.927 -8.455 8.213 1.00 98.00 96 ASP A CA 1
ATOM 741 C C . ASP A 1 96 ? -13.212 -8.428 6.704 1.00 98.00 96 ASP A C 1
ATOM 743 O O . ASP A 1 96 ? -13.234 -9.471 6.054 1.00 98.00 96 ASP A O 1
ATOM 747 N N . GLU A 1 97 ? -13.413 -7.239 6.119 1.00 98.38 97 GLU A N 1
ATOM 748 C CA . GLU A 1 97 ? -13.583 -7.110 4.674 1.00 98.38 97 GLU A CA 1
ATOM 749 C C . GLU A 1 97 ? -12.325 -7.483 3.888 1.00 98.38 97 GLU A C 1
ATOM 751 O O . GLU A 1 97 ? -12.440 -8.005 2.781 1.00 98.38 97 GLU A O 1
ATOM 756 N N . PHE A 1 98 ? -11.132 -7.236 4.424 1.00 98.50 98 PHE A N 1
ATOM 757 C CA . PHE A 1 98 ? -9.873 -7.599 3.780 1.00 98.50 98 PHE A CA 1
ATOM 758 C C . PHE A 1 98 ? -9.567 -9.102 3.865 1.00 98.50 98 PHE A C 1
ATOM 760 O O . PHE A 1 98 ? -9.002 -9.643 2.920 1.00 98.50 98 PHE A O 1
ATOM 767 N N . ASP A 1 99 ? -9.991 -9.784 4.932 1.00 97.88 99 ASP A N 1
ATOM 768 C CA . ASP A 1 99 ? -9.703 -11.209 5.174 1.00 97.88 99 ASP A CA 1
ATOM 769 C C . ASP A 1 99 ? -10.592 -12.178 4.362 1.00 97.88 99 ASP A C 1
ATOM 771 O O . ASP A 1 99 ? -10.348 -13.386 4.319 1.00 97.88 99 ASP A O 1
ATOM 775 N N . TYR A 1 100 ? -11.626 -11.683 3.670 1.00 98.06 100 TYR A N 1
ATOM 776 C CA . TYR A 1 100 ? -12.405 -12.526 2.755 1.00 98.06 100 TYR A CA 1
ATOM 777 C C . TYR A 1 100 ? -11.542 -13.090 1.624 1.00 98.06 100 TYR A C 1
ATOM 779 O O . TYR A 1 100 ? -10.745 -12.387 1.012 1.00 98.06 100 TYR A O 1
ATOM 787 N N . SER A 1 101 ? -11.805 -14.343 1.242 1.00 96.81 101 SER A N 1
ATOM 788 C CA . SER A 1 101 ? -11.104 -15.011 0.135 1.00 96.81 101 SER A CA 1
ATOM 789 C C . SER A 1 101 ? -11.270 -14.330 -1.225 1.00 96.81 101 SER A C 1
ATOM 791 O O . SER A 1 101 ? -10.482 -14.557 -2.138 1.00 96.81 101 SER A O 1
ATOM 793 N N . GLU A 1 102 ? -12.323 -13.530 -1.378 1.00 97.81 102 GLU A N 1
ATOM 794 C CA . GLU A 1 102 ? -12.613 -12.746 -2.569 1.00 97.81 102 GLU A CA 1
ATOM 795 C C . GLU A 1 102 ? -11.997 -11.348 -2.523 1.00 97.81 102 GLU A C 1
ATOM 797 O O . GLU A 1 102 ? -12.123 -10.622 -3.506 1.00 97.81 102 GLU A O 1
ATOM 802 N N . SER A 1 103 ? -11.375 -10.947 -1.417 1.00 98.50 103 SER A N 1
ATOM 803 C CA . SER A 1 103 ? -10.569 -9.732 -1.341 1.00 98.50 103 SER A CA 1
ATOM 804 C C . SER A 1 103 ? -9.178 -9.993 -1.903 1.00 98.50 103 SER A C 1
ATOM 806 O O . SER A 1 103 ? -8.640 -11.092 -1.806 1.00 98.50 103 SER A O 1
ATOM 808 N N . GLU A 1 104 ? -8.608 -8.985 -2.556 1.00 98.31 104 GLU A N 1
ATOM 809 C CA . GLU A 1 104 ? -7.344 -9.110 -3.283 1.00 98.31 104 GLU A CA 1
ATOM 810 C C . GLU A 1 104 ? -6.495 -7.857 -3.082 1.00 98.31 104 GLU A C 1
ATOM 812 O O . GLU A 1 104 ? -7.012 -6.739 -3.032 1.00 98.31 104 GLU A O 1
ATOM 817 N N . ILE A 1 105 ? -5.183 -8.055 -3.001 1.00 98.69 105 ILE A N 1
ATOM 818 C CA . ILE A 1 105 ? -4.174 -7.001 -3.036 1.00 98.69 105 ILE A CA 1
ATOM 819 C C . ILE A 1 105 ? -3.106 -7.418 -4.038 1.00 98.69 105 ILE A C 1
ATOM 821 O O . ILE A 1 105 ? -2.516 -8.493 -3.926 1.00 98.69 105 ILE A O 1
ATOM 825 N N . GLU A 1 106 ? -2.883 -6.595 -5.054 1.00 98.38 106 GLU A N 1
ATOM 826 C CA . GLU A 1 106 ? -1.907 -6.900 -6.093 1.00 98.38 106 GLU A CA 1
ATOM 827 C C . GLU A 1 106 ? -1.311 -5.643 -6.718 1.00 98.38 106 GLU A C 1
ATOM 829 O O . GLU A 1 106 ? -1.934 -4.582 -6.769 1.00 98.38 106 GLU A O 1
ATOM 834 N N . THR A 1 107 ? -0.105 -5.794 -7.255 1.00 98.31 107 THR A N 1
ATOM 835 C CA . THR A 1 107 ? 0.458 -4.836 -8.203 1.00 98.31 107 THR A CA 1
ATOM 836 C C . THR A 1 107 ? 0.016 -5.240 -9.602 1.00 98.31 107 THR A C 1
ATOM 838 O O . THR A 1 107 ? 0.349 -6.329 -10.076 1.00 98.31 107 THR A O 1
ATOM 841 N N . ILE A 1 108 ? -0.734 -4.371 -10.276 1.00 97.88 108 ILE A N 1
ATOM 842 C CA . ILE A 1 108 ? -1.274 -4.646 -11.606 1.00 97.88 108 ILE A CA 1
ATOM 843 C C . ILE A 1 108 ? -0.152 -4.513 -12.638 1.00 97.88 108 ILE A C 1
ATOM 845 O O . ILE A 1 108 ? 0.308 -3.416 -12.954 1.00 97.88 108 ILE A O 1
ATOM 849 N N . GLN A 1 109 ? 0.232 -5.643 -13.225 1.00 96.81 109 GLN A N 1
ATOM 850 C CA . GLN A 1 109 ? 1.284 -5.744 -14.239 1.00 96.81 109 GLN A CA 1
ATOM 851 C C . GLN A 1 109 ? 0.777 -5.306 -15.627 1.00 96.81 109 GLN A C 1
ATOM 853 O O . GLN A 1 109 ? 0.643 -6.117 -16.546 1.00 96.81 109 GLN A O 1
ATOM 858 N N . ILE A 1 110 ? 0.397 -4.031 -15.768 1.00 96.19 110 ILE A N 1
ATOM 859 C CA . ILE A 1 110 ? -0.123 -3.458 -17.027 1.00 96.19 110 ILE A CA 1
ATOM 860 C C . ILE A 1 110 ? 0.925 -3.546 -18.141 1.00 96.19 110 ILE A C 1
ATOM 862 O O . ILE A 1 110 ? 0.594 -3.778 -19.304 1.00 96.19 110 ILE A O 1
ATOM 866 N N . ASP A 1 111 ? 2.189 -3.376 -17.778 1.00 96.62 111 ASP A N 1
ATOM 867 C CA . ASP A 1 111 ? 3.341 -3.470 -18.659 1.00 96.62 111 ASP A CA 1
ATOM 868 C C . ASP A 1 111 ? 3.408 -4.811 -19.404 1.00 96.62 111 ASP A C 1
ATOM 870 O O . ASP A 1 111 ? 3.683 -4.807 -20.602 1.00 96.62 111 ASP A O 1
ATOM 874 N N . ASN A 1 112 ? 3.033 -5.931 -18.775 1.00 96.62 112 ASN A N 1
ATOM 875 C CA . ASN A 1 112 ? 2.962 -7.248 -19.427 1.00 96.62 112 ASN A CA 1
ATOM 876 C C . ASN A 1 112 ? 1.994 -7.308 -20.624 1.00 96.62 112 ASN A C 1
ATOM 878 O O . ASN A 1 112 ? 2.061 -8.243 -21.423 1.00 96.62 112 ASN A O 1
ATOM 882 N N . TYR A 1 113 ? 1.102 -6.325 -20.764 1.00 96.44 113 TYR A N 1
ATOM 883 C CA . TYR A 1 113 ? 0.137 -6.227 -21.859 1.00 96.44 113 TYR A CA 1
ATOM 884 C C . TYR A 1 113 ? 0.503 -5.157 -22.900 1.00 96.44 113 TYR A C 1
ATOM 886 O O . TYR A 1 113 ? -0.235 -4.975 -23.871 1.00 96.44 113 TYR A O 1
ATOM 894 N N . MET A 1 114 ? 1.622 -4.446 -22.729 1.00 97.19 114 MET A N 1
ATOM 895 C CA . MET A 1 114 ? 2.108 -3.446 -23.685 1.00 97.19 114 MET A CA 1
ATOM 896 C C . MET A 1 114 ? 3.089 -4.058 -24.696 1.00 97.19 114 MET A C 1
ATOM 898 O O . MET A 1 114 ? 3.854 -4.959 -24.364 1.00 97.19 114 MET A O 1
ATOM 902 N N . GLU A 1 115 ? 3.095 -3.546 -25.934 1.00 96.56 115 GLU A N 1
ATOM 903 C CA . GLU A 1 115 ? 3.864 -4.104 -27.067 1.00 96.56 115 GLU A CA 1
ATOM 904 C C . GLU A 1 115 ? 5.362 -4.280 -26.759 1.00 96.56 115 GLU A C 1
ATOM 906 O O . GLU A 1 115 ? 5.953 -5.293 -27.132 1.00 96.56 115 GLU A O 1
ATOM 911 N N . PHE A 1 116 ? 5.953 -3.333 -26.022 1.00 96.75 116 PHE A N 1
ATOM 912 C CA . PHE A 1 116 ? 7.357 -3.371 -25.590 1.00 96.75 116 PHE A CA 1
ATOM 913 C C . PHE A 1 116 ? 7.525 -3.465 -24.063 1.00 96.75 116 PHE A C 1
ATOM 915 O O . PHE A 1 116 ? 8.539 -3.024 -23.51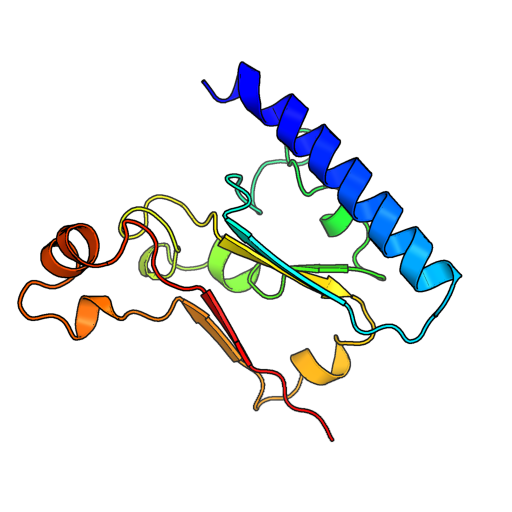3 1.00 96.75 116 PHE A O 1
ATOM 922 N N . GLY A 1 117 ? 6.543 -4.043 -23.365 1.00 96.88 117 GLY A N 1
ATOM 923 C CA . GLY A 1 117 ? 6.628 -4.306 -21.930 1.00 96.88 117 GLY A CA 1
ATOM 924 C C . GLY A 1 117 ? 6.841 -3.044 -21.085 1.00 96.88 117 GLY A C 1
ATOM 925 O O . GLY A 1 117 ? 6.346 -1.958 -21.403 1.00 96.88 117 GLY A O 1
ATOM 926 N N . TRP A 1 118 ? 7.676 -3.181 -20.048 1.00 96.69 118 TRP A N 1
ATOM 927 C CA . TRP A 1 118 ? 8.082 -2.092 -19.153 1.00 96.69 118 TRP A CA 1
ATOM 928 C C . TRP A 1 118 ? 8.588 -0.837 -19.874 1.00 96.69 118 TRP A C 1
ATOM 930 O O . TRP A 1 118 ? 8.291 0.271 -19.444 1.00 96.69 118 TRP A O 1
ATOM 940 N N . GLN A 1 119 ? 9.342 -0.968 -20.971 1.00 97.25 119 GLN A N 1
ATOM 941 C CA . GLN A 1 119 ? 9.894 0.202 -21.672 1.00 97.25 119 GLN A CA 1
ATOM 942 C C . GLN A 1 119 ? 8.788 1.106 -22.223 1.00 97.25 119 GLN A C 1
ATOM 944 O O . GLN A 1 119 ? 8.866 2.336 -22.164 1.00 97.25 119 GLN A O 1
ATOM 949 N N . ASP A 1 120 ? 7.739 0.483 -22.743 1.00 97.88 120 ASP A N 1
ATOM 950 C CA . ASP A 1 120 ? 6.578 1.172 -23.277 1.00 97.88 120 ASP A CA 1
ATOM 951 C C . ASP A 1 120 ? 5.723 1.765 -22.157 1.00 97.88 120 ASP A C 1
ATOM 953 O O . ASP A 1 120 ? 5.296 2.916 -22.250 1.00 97.88 120 ASP A O 1
ATOM 957 N N . TYR A 1 121 ? 5.538 1.014 -21.072 1.00 98.06 121 TYR A N 1
ATOM 958 C CA . TYR A 1 121 ? 4.830 1.486 -19.888 1.00 98.06 121 TYR A CA 1
ATOM 959 C C . TYR A 1 121 ? 5.527 2.698 -19.253 1.00 98.06 121 TYR A C 1
ATOM 961 O O . TYR A 1 121 ? 4.917 3.757 -19.115 1.00 98.06 121 TYR A O 1
ATOM 969 N N . ALA A 1 122 ? 6.829 2.599 -18.981 1.00 97.38 122 ALA A N 1
ATOM 970 C CA . ALA A 1 122 ? 7.627 3.661 -18.373 1.00 97.38 122 ALA A CA 1
ATOM 971 C C . ALA A 1 122 ? 7.687 4.937 -19.223 1.00 97.38 122 ALA A C 1
ATOM 973 O O . ALA A 1 122 ? 7.750 6.041 -18.686 1.00 97.38 122 ALA A O 1
ATOM 974 N N . SER A 1 123 ? 7.660 4.810 -20.553 1.00 97.56 123 SER A N 1
ATOM 975 C CA . SER A 1 123 ? 7.728 5.966 -21.456 1.00 97.56 123 SER A CA 1
ATOM 976 C C . SER A 1 123 ? 6.375 6.622 -21.743 1.00 97.56 123 SER A C 1
ATOM 978 O O . SER A 1 123 ? 6.349 7.788 -22.144 1.00 97.56 123 SER A O 1
ATOM 980 N N . LYS A 1 124 ? 5.259 5.905 -21.561 1.00 97.69 124 LYS A N 1
ATOM 981 C CA . LYS A 1 124 ? 3.914 6.371 -21.950 1.00 97.69 124 LYS A CA 1
ATOM 982 C C . LYS A 1 124 ? 2.952 6.549 -20.776 1.00 97.69 124 LYS A C 1
ATOM 984 O O . LYS A 1 124 ? 1.995 7.307 -20.915 1.00 97.69 124 LYS A O 1
ATOM 989 N N . VAL A 1 125 ? 3.172 5.848 -19.665 1.00 97.31 125 VAL A N 1
ATOM 990 C CA . VAL A 1 125 ? 2.235 5.758 -18.537 1.00 97.31 125 VAL A CA 1
ATOM 991 C C . VAL A 1 125 ? 2.878 6.264 -17.247 1.00 97.31 125 VAL A C 1
ATOM 993 O O . VAL A 1 125 ? 2.486 7.324 -16.764 1.00 97.31 125 VAL A O 1
ATOM 996 N N . SER A 1 126 ? 3.840 5.530 -16.682 1.00 98.00 126 SER A N 1
ATOM 997 C CA . SER A 1 126 ? 4.466 5.852 -15.392 1.00 98.00 126 SER A CA 1
ATOM 998 C C . SER A 1 126 ? 5.695 4.974 -15.136 1.00 98.00 126 SER A C 1
ATOM 1000 O O . SER A 1 126 ? 5.775 3.861 -15.641 1.00 98.00 126 SER A O 1
ATOM 1002 N N . ASP A 1 127 ? 6.636 5.433 -14.314 1.00 97.62 127 ASP A N 1
ATOM 1003 C CA . ASP A 1 127 ? 7.700 4.615 -13.719 1.00 97.62 127 ASP A CA 1
ATOM 1004 C C . ASP A 1 127 ? 7.256 3.858 -12.446 1.00 97.62 127 ASP A C 1
ATOM 1006 O O . ASP A 1 127 ? 8.080 3.204 -11.800 1.00 97.62 127 ASP A O 1
ATOM 1010 N N . HIS A 1 128 ? 5.959 3.900 -12.124 1.00 98.44 128 HIS A N 1
ATOM 1011 C CA . HIS A 1 128 ? 5.300 3.094 -11.097 1.00 98.44 128 HIS A CA 1
ATOM 1012 C C . HIS A 1 128 ? 4.188 2.215 -11.697 1.00 98.44 128 HIS A C 1
ATOM 1014 O O . HIS A 1 128 ? 3.353 2.687 -12.473 1.00 98.44 128 HIS A O 1
ATOM 1020 N N . LEU A 1 129 ? 4.135 0.940 -11.313 1.00 98.25 129 LEU A N 1
ATOM 1021 C CA . LEU A 1 129 ? 2.996 0.049 -11.519 1.00 98.25 129 LEU A CA 1
ATOM 1022 C C . LEU A 1 129 ? 1.900 0.338 -10.475 1.00 98.25 129 LEU A C 1
ATOM 1024 O O . LEU A 1 129 ? 2.224 0.598 -9.314 1.00 98.25 129 LEU A O 1
ATOM 1028 N N . PRO A 1 130 ? 0.606 0.264 -10.835 1.00 98.00 130 PRO A N 1
ATOM 1029 C CA . PRO A 1 130 ? -0.477 0.506 -9.888 1.00 98.00 130 PRO A CA 1
ATOM 1030 C C . PRO A 1 130 ? -0.583 -0.609 -8.848 1.00 98.00 130 PRO A C 1
ATOM 1032 O O . PRO A 1 130 ? -0.511 -1.786 -9.195 1.00 98.00 130 PRO A O 1
ATOM 1035 N N . VAL A 1 131 ? -0.861 -0.237 -7.602 1.00 98.69 131 VAL A N 1
ATOM 1036 C CA . VAL A 1 131 ? -1.199 -1.166 -6.515 1.00 98.69 131 VAL A CA 1
ATOM 1037 C C . VAL A 1 131 ? -2.699 -1.080 -6.268 1.00 98.69 131 VAL A C 1
ATOM 1039 O O . VAL A 1 131 ? -3.245 0.013 -6.097 1.00 98.69 131 VAL A O 1
ATOM 1042 N N . ALA A 1 132 ? -3.383 -2.218 -6.299 1.00 98.50 132 ALA A N 1
ATOM 1043 C CA . ALA A 1 132 ? -4.833 -2.294 -6.252 1.00 98.50 132 ALA A CA 1
ATOM 1044 C C . ALA A 1 132 ? -5.309 -3.141 -5.078 1.00 98.50 132 ALA A C 1
ATOM 1046 O O . ALA A 1 132 ? -4.895 -4.284 -4.913 1.00 98.50 132 ALA A O 1
ATOM 1047 N N . LEU A 1 133 ? -6.236 -2.571 -4.307 1.00 98.69 133 LEU A N 1
ATOM 1048 C CA . LEU A 1 133 ? -6.964 -3.251 -3.244 1.00 98.69 133 LEU A CA 1
ATOM 1049 C C . LEU A 1 133 ? -8.414 -3.485 -3.684 1.00 98.69 133 LEU A C 1
ATOM 1051 O O . LEU A 1 133 ? -9.130 -2.540 -4.029 1.00 98.69 133 LEU A O 1
ATOM 1055 N N . LYS A 1 134 ? -8.864 -4.737 -3.617 1.00 98.50 134 LYS A N 1
ATOM 1056 C CA . LYS A 1 134 ? -10.259 -5.152 -3.769 1.00 98.50 134 LYS A CA 1
ATOM 1057 C C . LYS A 1 134 ? -10.762 -5.671 -2.429 1.00 98.50 134 LYS A C 1
ATOM 1059 O O . LYS A 1 134 ? -10.170 -6.582 -1.864 1.00 98.50 134 LYS A O 1
ATOM 1064 N N . LEU A 1 135 ? -11.875 -5.115 -1.957 1.00 98.31 135 LEU A N 1
ATOM 1065 C CA . LEU A 1 135 ? -12.507 -5.509 -0.698 1.00 98.31 135 LEU A CA 1
ATOM 1066 C C . LEU A 1 135 ? -13.883 -6.119 -0.948 1.00 98.31 135 LEU A C 1
ATOM 1068 O O . LEU A 1 135 ? -14.711 -5.556 -1.675 1.00 98.31 135 LEU A O 1
ATOM 1072 N N . LYS A 1 136 ? -14.143 -7.252 -0.304 1.00 97.94 136 LYS A N 1
ATOM 1073 C CA . LYS A 1 136 ? -15.445 -7.904 -0.268 1.00 97.94 136 LYS A CA 1
ATOM 1074 C C . LYS A 1 136 ? -16.236 -7.399 0.937 1.00 97.94 136 LYS A C 1
ATOM 1076 O O . LYS A 1 136 ? -15.868 -7.614 2.081 1.00 97.94 136 LYS A O 1
ATOM 1081 N N . PHE A 1 137 ? -17.373 -6.768 0.655 1.00 95.81 137 PHE A N 1
ATOM 1082 C CA . PHE A 1 137 ? -18.368 -6.392 1.661 1.00 95.81 137 PHE A CA 1
ATOM 1083 C C . PHE A 1 137 ? -19.527 -7.396 1.661 1.00 95.81 137 PHE A C 1
ATOM 1085 O O . PHE A 1 137 ? -19.900 -7.923 0.600 1.00 95.81 137 PHE A O 1
ATOM 1092 N N . ASN A 1 138 ? -20.102 -7.640 2.839 1.00 81.31 138 ASN A N 1
ATOM 1093 C CA . ASN A 1 138 ? -21.358 -8.380 2.998 1.00 81.31 138 ASN A CA 1
ATOM 1094 C C . ASN A 1 138 ? -22.582 -7.501 2.751 1.00 81.31 138 ASN A C 1
ATOM 1096 O O . ASN A 1 138 ? -22.571 -6.330 3.195 1.00 81.31 138 ASN A O 1
#